Protein AF-A0A897ML67-F1 (afdb_monomer_lite)

Radius of gyration: 12.17 Å; chains: 1; bounding box: 30×20×31 Å

Sequence (71 aa):
MMVNSGIYEWKRTRGHHAILRWEPPEDHDAEARTVPVPLHDEISEGTLKDIADQAGANDYQKFKAWIDQNR

InterPro domains:
  IPR012933 HicA mRNA interferase family [PF07927] (8-56)
  IPR038570 HicA superfamily [G3DSA:3.30.920.30] (1-63)

Organism: NCBI:txid2784880

Secondary structure (DSSP, 8-state):
--SSS--EEEEEEETTEEEEEEPPPTT-----EEEEEE-SS---HHHHHHHHHHTT-S-HHHHHHHHHHT-

pLDDT: mean 79.19, std 12.22, range [35.66, 89.62]

Structure (mmCIF, N/CA/C/O backbone):
data_AF-A0A897ML67-F1
#
_entry.id   AF-A0A897ML67-F1
#
loop_
_atom_site.group_PDB
_atom_site.id
_atom_site.type_symbol
_atom_site.label_atom_id
_atom_site.label_alt_id
_atom_site.label_comp_id
_atom_site.label_asym_id
_atom_site.label_entity_id
_atom_site.label_seq_id
_atom_site.pdbx_PDB_ins_code
_atom_site.Cartn_x
_atom_site.Cartn_y
_atom_site.Cartn_z
_atom_site.occupancy
_atom_site.B_iso_or_equiv
_atom_site.auth_seq_id
_atom_site.auth_comp_id
_atom_site.auth_asym_id
_atom_site.auth_atom_id
_atom_site.pdbx_PDB_model_num
ATOM 1 N N . MET A 1 1 ? 0.774 -4.059 -14.357 1.00 45.66 1 MET A N 1
ATOM 2 C CA . MET A 1 1 ? 0.829 -3.565 -12.964 1.00 45.66 1 MET A CA 1
ATOM 3 C C . MET A 1 1 ? -0.268 -4.235 -12.147 1.00 45.66 1 MET A C 1
ATOM 5 O O . MET A 1 1 ? -1.383 -4.343 -12.640 1.00 45.66 1 MET A O 1
ATOM 9 N N . MET A 1 2 ? 0.152 -4.749 -10.983 1.00 49.16 2 MET A N 1
ATOM 10 C CA . MET A 1 2 ? -0.515 -5.536 -9.931 1.00 49.16 2 MET A CA 1
ATOM 11 C C . MET A 1 2 ? -1.790 -6.314 -10.248 1.00 49.16 2 MET A C 1
ATOM 13 O O . MET A 1 2 ? -2.891 -5.821 -10.048 1.00 49.16 2 MET A O 1
ATOM 17 N N . VAL A 1 3 ? -1.600 -7.597 -10.557 1.00 36.59 3 VAL A N 1
ATOM 18 C CA . VAL A 1 3 ? -2.373 -8.680 -9.940 1.00 36.59 3 VAL A CA 1
ATOM 19 C C . VAL A 1 3 ? -1.462 -9.918 -9.926 1.00 36.59 3 VAL A C 1
ATOM 21 O O . VAL A 1 3 ? -0.891 -10.233 -10.968 1.00 36.59 3 VAL A O 1
ATOM 24 N N . ASN A 1 4 ? -1.358 -10.619 -8.788 1.00 35.66 4 ASN A N 1
ATOM 25 C CA . ASN A 1 4 ? -0.902 -12.022 -8.675 1.00 35.66 4 ASN A CA 1
ATOM 26 C C . ASN A 1 4 ? 0.567 -12.384 -8.319 1.00 35.66 4 ASN A C 1
ATOM 28 O O . ASN A 1 4 ? 1.094 -13.362 -8.842 1.00 35.66 4 ASN A O 1
ATOM 32 N N . SER A 1 5 ? 1.236 -11.717 -7.375 1.00 41.50 5 SER A N 1
ATOM 33 C CA . SER A 1 5 ? 2.444 -12.319 -6.770 1.00 41.50 5 SER A CA 1
ATOM 34 C C . SER A 1 5 ? 2.635 -11.885 -5.320 1.00 41.50 5 SER A C 1
ATOM 36 O O . SER A 1 5 ? 2.106 -10.859 -4.904 1.00 41.50 5 SER A O 1
ATOM 38 N N . GLY A 1 6 ? 3.362 -12.663 -4.518 1.00 52.47 6 GLY A N 1
ATOM 39 C CA . GLY A 1 6 ? 3.763 -12.314 -3.148 1.00 52.47 6 GLY A CA 1
ATOM 40 C C . GLY A 1 6 ? 4.762 -11.152 -3.094 1.00 52.47 6 GLY A C 1
ATOM 41 O O . GLY A 1 6 ? 5.846 -11.296 -2.549 1.00 52.47 6 GLY A O 1
ATOM 42 N N . ILE A 1 7 ? 4.421 -10.027 -3.722 1.00 65.25 7 ILE A N 1
ATOM 43 C CA . ILE A 1 7 ? 5.296 -8.876 -3.942 1.00 65.25 7 ILE A CA 1
ATOM 44 C C . ILE A 1 7 ? 5.395 -7.959 -2.726 1.00 65.25 7 ILE A C 1
ATOM 46 O O . ILE A 1 7 ? 6.448 -7.374 -2.493 1.00 65.25 7 ILE A O 1
ATOM 50 N N . TYR A 1 8 ? 4.334 -7.833 -1.931 1.00 73.12 8 TYR A N 1
ATOM 51 C CA . TYR A 1 8 ? 4.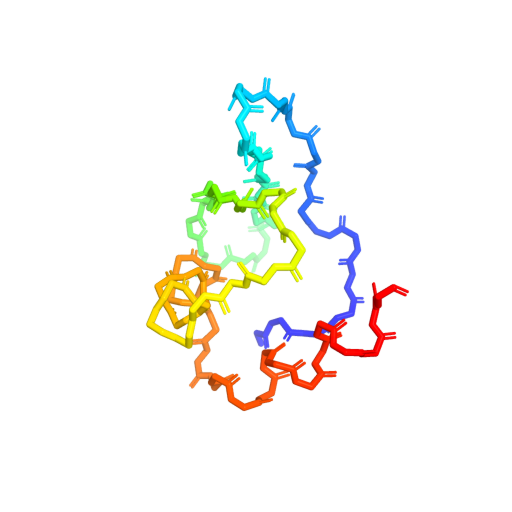402 -7.047 -0.704 1.00 73.12 8 TYR A CA 1
ATOM 52 C C . TYR A 1 8 ? 4.819 -7.932 0.466 1.00 73.12 8 TYR A C 1
ATOM 54 O O . TYR A 1 8 ? 4.104 -8.852 0.855 1.00 73.12 8 TYR A O 1
ATOM 62 N N . GLU A 1 9 ? 5.966 -7.614 1.054 1.00 80.06 9 GLU A N 1
ATOM 63 C CA . GLU A 1 9 ? 6.430 -8.214 2.294 1.00 80.06 9 GLU A CA 1
ATOM 64 C C . GLU A 1 9 ? 5.812 -7.479 3.490 1.00 80.06 9 GLU A C 1
ATOM 66 O O . GLU A 1 9 ? 5.820 -6.243 3.565 1.00 80.06 9 GLU A O 1
ATOM 71 N N . TRP A 1 10 ? 5.311 -8.240 4.462 1.00 82.00 10 TRP A N 1
ATOM 72 C CA . TRP A 1 10 ? 4.893 -7.700 5.750 1.00 82.00 10 TRP A CA 1
ATOM 73 C C . TRP A 1 10 ? 6.117 -7.274 6.559 1.00 82.00 10 TRP A C 1
ATOM 75 O O . TRP A 1 10 ? 6.856 -8.113 7.070 1.00 82.00 10 TRP A O 1
ATOM 85 N N . LYS A 1 11 ? 6.326 -5.966 6.728 1.00 87.75 11 LYS A N 1
ATOM 86 C CA . LYS A 1 11 ? 7.488 -5.470 7.478 1.00 87.75 11 LYS A CA 1
ATOM 87 C C . LYS A 1 11 ? 7.236 -5.417 8.974 1.00 87.75 11 LYS A C 1
ATOM 89 O O . LYS A 1 11 ? 8.098 -5.808 9.754 1.00 87.75 11 LYS A O 1
ATOM 94 N N . ARG A 1 12 ? 6.096 -4.866 9.393 1.00 82.94 12 ARG A N 1
ATOM 95 C CA . ARG A 1 12 ? 5.728 -4.727 10.812 1.00 82.94 12 ARG A CA 1
ATOM 96 C C . ARG A 1 12 ? 4.300 -4.236 10.976 1.00 82.94 12 ARG A C 1
ATOM 98 O O . ARG A 1 12 ? 3.772 -3.565 10.097 1.00 82.94 12 ARG A O 1
ATOM 105 N N . THR A 1 13 ? 3.763 -4.429 12.172 1.00 87.19 13 THR A N 1
ATOM 106 C CA . THR A 1 13 ? 2.536 -3.773 12.634 1.00 87.19 13 THR A CA 1
ATOM 107 C C . THR A 1 13 ? 2.884 -2.643 13.589 1.00 87.19 13 THR A C 1
ATOM 109 O O . THR A 1 13 ? 3.752 -2.797 14.450 1.00 87.19 13 THR A O 1
ATOM 112 N N . ARG A 1 14 ? 2.214 -1.498 13.459 1.00 80.88 14 ARG A N 1
ATOM 113 C CA . ARG A 1 14 ? 2.260 -0.403 14.433 1.00 80.88 14 ARG A CA 1
ATOM 114 C C . ARG A 1 14 ? 0.841 0.050 14.754 1.00 80.88 14 ARG A C 1
ATOM 116 O O . ARG A 1 14 ? 0.154 0.591 13.893 1.00 80.88 14 ARG A O 1
ATOM 123 N N . GLY A 1 15 ? 0.419 -0.162 16.002 1.00 84.88 15 GLY A N 1
ATOM 124 C CA . GLY A 1 15 ? -0.960 0.097 16.417 1.00 84.88 15 GLY A CA 1
ATOM 125 C C . GLY A 1 15 ? -1.934 -0.689 15.540 1.00 84.88 15 GLY A C 1
ATOM 126 O O . GLY A 1 15 ? -1.795 -1.900 15.400 1.00 84.88 15 GLY A O 1
ATOM 127 N N . HIS A 1 16 ? -2.860 0.017 14.899 1.00 84.19 16 HIS A N 1
ATOM 128 C CA . HIS A 1 16 ? -3.865 -0.570 14.010 1.00 84.19 16 HIS A CA 1
ATOM 129 C C . HIS A 1 16 ? -3.469 -0.576 12.530 1.00 84.19 16 HIS A C 1
ATOM 131 O O . HIS A 1 16 ? -4.339 -0.686 11.678 1.00 84.19 16 HIS A O 1
ATOM 137 N N . HIS A 1 17 ? -2.185 -0.428 12.201 1.00 83.50 17 HIS A N 1
ATOM 138 C CA . HIS A 1 17 ? -1.725 -0.447 10.813 1.00 83.50 17 HIS A CA 1
ATOM 139 C C . HIS A 1 17 ? -0.650 -1.511 10.598 1.00 83.50 17 HIS A C 1
ATOM 141 O O . HIS A 1 17 ? 0.332 -1.575 11.344 1.00 83.50 17 HIS A O 1
ATOM 147 N N . ALA A 1 18 ? -0.806 -2.306 9.544 1.00 85.06 18 ALA A N 1
ATOM 148 C CA . ALA A 1 18 ? 0.259 -3.109 8.964 1.00 85.06 18 ALA A CA 1
ATOM 149 C C . ALA A 1 18 ? 1.057 -2.265 7.971 1.00 85.06 18 ALA A C 1
ATOM 151 O O . ALA A 1 18 ? 0.500 -1.464 7.229 1.00 85.06 18 ALA A O 1
ATOM 152 N N . ILE A 1 19 ? 2.373 -2.433 7.957 1.00 85.94 19 ILE A N 1
ATOM 153 C CA . ILE A 1 19 ? 3.258 -1.793 6.990 1.00 85.94 19 ILE A CA 1
ATOM 154 C C . ILE A 1 19 ? 3.692 -2.854 5.989 1.00 85.94 19 ILE A C 1
ATOM 156 O O . ILE A 1 19 ? 4.459 -3.759 6.332 1.00 85.94 19 ILE A O 1
ATOM 160 N N . LEU A 1 20 ? 3.205 -2.718 4.761 1.00 86.75 20 LEU A N 1
ATOM 161 C CA . LEU A 1 20 ? 3.574 -3.553 3.630 1.00 86.75 20 LEU A CA 1
ATOM 162 C C . LEU A 1 20 ? 4.648 -2.852 2.807 1.00 86.75 20 LEU A C 1
ATOM 164 O O . LEU A 1 20 ? 4.583 -1.639 2.604 1.00 86.75 20 LEU A O 1
ATOM 168 N N . ARG A 1 21 ? 5.639 -3.599 2.325 1.00 86.50 21 ARG A N 1
ATOM 169 C CA . ARG A 1 21 ? 6.683 -3.052 1.458 1.00 86.50 21 ARG A CA 1
ATOM 170 C C . ARG A 1 21 ? 6.867 -3.912 0.225 1.00 86.50 21 ARG A C 1
ATOM 172 O O . ARG A 1 21 ? 7.038 -5.118 0.349 1.00 86.50 21 ARG A O 1
ATOM 179 N N . TRP A 1 22 ? 6.870 -3.273 -0.934 1.00 85.81 22 TRP A N 1
ATOM 180 C CA . TRP A 1 22 ? 7.225 -3.893 -2.199 1.00 85.81 22 TRP A CA 1
ATOM 181 C C . TRP A 1 22 ? 8.560 -3.347 -2.684 1.00 85.81 22 TRP A C 1
ATOM 183 O O . TRP A 1 22 ? 8.723 -2.132 -2.820 1.00 85.81 22 TRP A O 1
ATOM 193 N N . GLU A 1 23 ? 9.483 -4.266 -2.956 1.00 84.81 23 GLU A N 1
ATOM 194 C CA . GLU A 1 23 ? 10.702 -3.982 -3.702 1.00 84.81 23 GLU A CA 1
ATOM 195 C C . GLU A 1 23 ? 10.481 -4.390 -5.169 1.00 84.81 23 GLU A C 1
ATOM 197 O O . GLU A 1 23 ? 10.106 -5.541 -5.430 1.00 84.81 23 GLU A O 1
ATOM 202 N N . PRO A 1 24 ? 10.681 -3.477 -6.131 1.00 81.81 24 PRO A N 1
ATOM 203 C CA . PRO A 1 24 ? 10.644 -3.812 -7.545 1.00 81.81 24 PRO A CA 1
ATOM 204 C C . PRO A 1 24 ? 11.801 -4.764 -7.893 1.00 81.81 24 PRO A C 1
ATOM 206 O O . PRO A 1 24 ? 12.912 -4.579 -7.391 1.00 81.81 24 PRO A O 1
ATOM 209 N N . PRO A 1 25 ? 11.569 -5.775 -8.749 1.00 80.88 25 PRO A N 1
ATOM 210 C CA . PRO A 1 25 ? 12.649 -6.524 -9.389 1.00 80.88 25 PRO A CA 1
ATOM 211 C C . PRO A 1 25 ? 13.606 -5.599 -10.155 1.00 80.88 25 PRO A C 1
ATOM 213 O O . PRO A 1 25 ? 13.196 -4.532 -10.606 1.00 80.88 25 PRO A O 1
ATOM 216 N N . GLU A 1 26 ? 14.860 -6.015 -10.346 1.00 81.56 26 GLU A N 1
ATOM 217 C CA . GLU A 1 26 ? 15.883 -5.201 -11.033 1.00 81.56 26 GLU A CA 1
ATOM 218 C C . GLU A 1 26 ? 15.489 -4.815 -12.472 1.00 81.56 26 GLU A C 1
ATOM 220 O O . GLU A 1 26 ? 15.937 -3.794 -12.987 1.00 81.56 26 GLU A O 1
ATOM 225 N N . ASP A 1 27 ? 14.639 -5.613 -13.121 1.00 82.50 27 ASP A N 1
ATOM 226 C CA . ASP A 1 27 ? 14.123 -5.391 -14.473 1.00 82.50 27 ASP A CA 1
ATOM 227 C C . ASP A 1 27 ? 12.879 -4.481 -14.533 1.00 82.50 27 ASP A C 1
ATOM 229 O O . ASP A 1 27 ? 12.378 -4.185 -15.620 1.00 82.50 27 ASP A O 1
ATOM 233 N N . HIS A 1 28 ? 12.376 -4.011 -13.388 1.00 76.62 28 HIS A N 1
ATOM 234 C CA . HIS A 1 28 ? 11.250 -3.083 -13.310 1.00 76.62 28 HIS A CA 1
ATOM 235 C C . HIS A 1 28 ? 11.718 -1.631 -13.125 1.00 76.62 28 HIS A C 1
ATOM 237 O O . HIS A 1 28 ? 12.351 -1.291 -12.130 1.00 76.62 28 HIS A O 1
ATOM 243 N N . ASP A 1 29 ? 11.290 -0.742 -14.025 1.00 80.12 29 ASP A N 1
ATOM 244 C CA . ASP A 1 29 ? 11.451 0.714 -13.890 1.00 80.12 29 ASP A CA 1
ATOM 245 C C . ASP A 1 29 ? 10.365 1.299 -12.966 1.00 80.12 29 ASP A C 1
ATOM 247 O O . ASP A 1 29 ? 9.389 1.919 -13.395 1.00 80.12 29 ASP A O 1
ATOM 251 N N . ALA A 1 30 ? 10.456 0.979 -11.678 1.00 80.69 30 ALA A N 1
ATOM 252 C CA . ALA A 1 30 ? 9.563 1.484 -10.644 1.00 80.69 30 ALA A CA 1
ATOM 253 C C . ALA A 1 30 ? 10.339 1.715 -9.346 1.00 80.69 30 ALA A C 1
ATOM 255 O O . ALA A 1 30 ? 11.337 1.05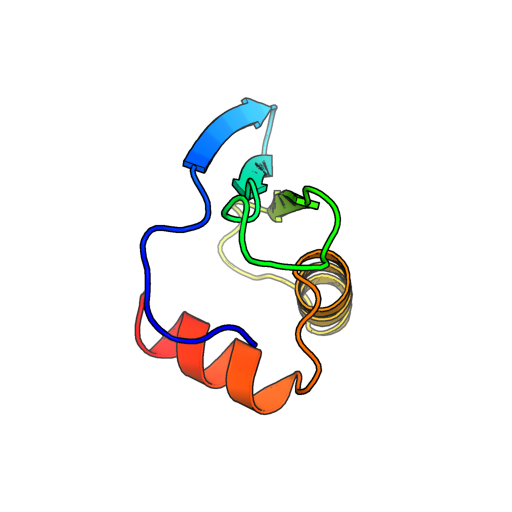4 -9.088 1.00 80.69 30 ALA A O 1
ATOM 256 N N . GLU A 1 31 ? 9.859 2.625 -8.501 1.00 83.94 31 GLU A N 1
ATOM 257 C CA . GLU A 1 31 ? 10.414 2.828 -7.162 1.00 83.94 31 GLU A CA 1
ATOM 258 C C . GLU A 1 31 ? 9.799 1.859 -6.143 1.00 83.94 31 GLU A C 1
ATOM 260 O O . GLU A 1 31 ? 8.651 1.420 -6.285 1.00 83.94 31 GLU A O 1
ATOM 265 N N . ALA A 1 32 ? 10.555 1.559 -5.083 1.00 86.56 32 ALA A N 1
ATOM 266 C CA . ALA A 1 32 ? 10.060 0.807 -3.935 1.00 86.56 32 ALA A CA 1
ATOM 267 C C . ALA A 1 32 ? 8.860 1.502 -3.282 1.00 86.56 32 ALA A C 1
ATOM 269 O O . ALA A 1 32 ? 8.821 2.726 -3.140 1.00 86.56 32 ALA A O 1
ATOM 270 N N . ARG A 1 33 ? 7.883 0.708 -2.837 1.00 86.81 33 ARG A N 1
ATOM 271 C CA . ARG A 1 33 ? 6.627 1.218 -2.269 1.00 86.81 33 ARG A CA 1
ATOM 272 C C . ARG A 1 33 ? 6.451 0.738 -0.845 1.00 86.81 33 ARG A C 1
ATOM 274 O O . ARG A 1 33 ? 6.613 -0.444 -0.555 1.00 86.81 33 ARG A O 1
ATOM 281 N N . THR A 1 34 ? 6.089 1.657 0.043 1.00 87.25 34 THR A N 1
ATOM 282 C CA . THR A 1 34 ? 5.681 1.344 1.417 1.00 87.25 34 THR A CA 1
ATOM 283 C C . THR A 1 34 ? 4.232 1.758 1.593 1.00 87.25 34 THR A C 1
ATOM 285 O O . THR A 1 34 ? 3.911 2.932 1.448 1.00 87.25 34 THR A O 1
ATOM 288 N N . VAL A 1 35 ? 3.374 0.794 1.914 1.00 86.12 35 VAL A N 1
ATOM 289 C CA . VAL A 1 35 ? 1.925 0.973 1.989 1.00 86.12 35 VAL A CA 1
ATOM 290 C C . VAL A 1 35 ? 1.455 0.645 3.410 1.00 86.12 35 VAL A C 1
ATOM 292 O O . VAL A 1 35 ? 1.557 -0.509 3.840 1.00 86.12 35 VAL A O 1
ATOM 295 N N . PRO A 1 36 ? 0.971 1.634 4.178 1.00 82.56 36 PRO A N 1
ATOM 296 C CA . PRO A 1 36 ? 0.290 1.394 5.436 1.00 82.56 36 PRO A CA 1
ATOM 297 C C . PRO A 1 36 ? -1.141 0.909 5.171 1.00 82.56 36 PRO A C 1
ATOM 299 O O . PRO A 1 36 ? -1.912 1.558 4.471 1.00 82.56 36 PRO A O 1
ATOM 302 N N . VAL A 1 37 ? -1.508 -0.222 5.765 1.00 83.19 37 VAL A N 1
ATOM 303 C CA . VAL A 1 37 ? -2.834 -0.834 5.642 1.00 83.19 37 VAL A CA 1
ATOM 304 C C . VAL A 1 37 ? -3.501 -0.860 7.019 1.00 83.19 37 VAL A C 1
ATOM 306 O O . VAL A 1 37 ? -2.950 -1.477 7.935 1.00 83.19 37 VAL A O 1
ATOM 309 N N . PRO A 1 38 ? -4.658 -0.202 7.206 1.00 83.31 38 PRO A N 1
ATOM 310 C CA . PRO A 1 38 ? -5.438 -0.302 8.434 1.00 83.31 38 PRO A CA 1
ATOM 311 C C . PRO A 1 38 ? -5.896 -1.747 8.678 1.00 83.31 38 PRO A C 1
ATOM 313 O O . PRO A 1 38 ? -6.323 -2.432 7.756 1.00 83.31 38 PRO A O 1
ATOM 316 N N . LEU A 1 39 ? -5.848 -2.191 9.931 1.00 80.00 39 LEU A N 1
ATOM 317 C CA . LEU A 1 39 ? -6.253 -3.524 10.394 1.00 80.00 39 LEU A CA 1
ATOM 318 C C . LEU A 1 39 ? -7.652 -3.523 11.034 1.00 80.00 39 LEU A C 1
ATOM 320 O O . LEU A 1 39 ? -7.925 -4.320 11.927 1.00 80.00 39 LEU A O 1
ATOM 324 N N . HIS A 1 40 ? -8.517 -2.591 10.638 1.00 79.94 40 HIS A N 1
ATOM 325 C CA . HIS A 1 40 ? -9.893 -2.519 11.131 1.00 79.94 40 HIS A CA 1
ATOM 326 C C . HIS A 1 40 ? -10.849 -3.295 10.217 1.00 79.94 40 HIS A C 1
ATOM 328 O O . HIS A 1 40 ? -10.593 -3.418 9.020 1.00 79.94 40 HIS A O 1
ATOM 334 N N . ASP A 1 41 ? -11.957 -3.786 10.784 1.00 69.69 41 ASP A N 1
ATOM 335 C CA . ASP A 1 41 ? -12.961 -4.589 10.068 1.00 69.69 41 ASP A CA 1
ATOM 3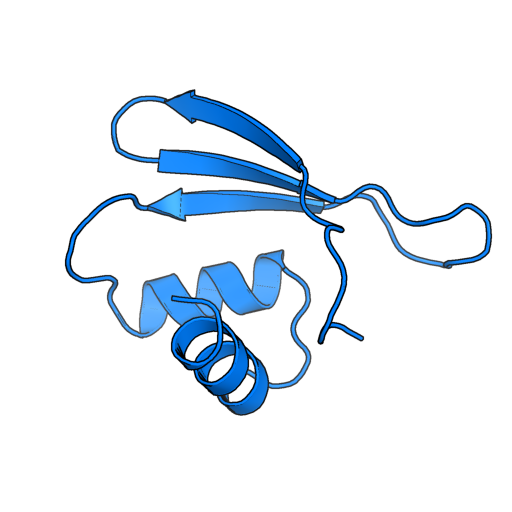36 C C . ASP A 1 41 ? -13.593 -3.854 8.873 1.00 69.69 41 ASP A C 1
ATOM 338 O O . ASP A 1 41 ? -13.962 -4.486 7.881 1.00 69.69 41 ASP A O 1
ATOM 342 N N . GLU A 1 42 ? -13.673 -2.521 8.938 1.00 78.69 42 GLU A N 1
ATOM 343 C CA . GLU A 1 42 ? -14.174 -1.672 7.860 1.00 78.69 42 GLU A CA 1
ATOM 344 C C . GLU A 1 42 ? -13.160 -0.574 7.513 1.00 78.69 42 GLU A C 1
ATOM 346 O O . GLU A 1 42 ? -12.675 0.162 8.375 1.00 78.69 42 GLU A O 1
ATOM 351 N N . ILE A 1 43 ? -12.841 -0.465 6.223 1.00 82.12 43 ILE A N 1
ATOM 352 C CA . ILE A 1 43 ? -11.998 0.589 5.659 1.00 82.12 43 ILE A CA 1
ATOM 353 C C . ILE A 1 43 ? -12.900 1.470 4.801 1.00 82.12 43 ILE A C 1
ATOM 355 O O . ILE A 1 43 ? -13.608 0.971 3.925 1.00 82.12 43 ILE A O 1
ATOM 359 N N . SER A 1 44 ? -12.868 2.784 5.037 1.00 86.38 44 SER A N 1
ATOM 360 C CA . SER A 1 44 ? -13.640 3.728 4.226 1.00 86.38 44 SER A CA 1
ATOM 361 C C . SER A 1 44 ? -13.217 3.663 2.754 1.00 86.38 44 SER A C 1
ATOM 363 O O . SER A 1 44 ? -12.050 3.413 2.444 1.00 86.38 44 SER A O 1
ATOM 365 N N . GLU A 1 45 ? -14.137 3.937 1.825 1.00 88.19 45 GLU A N 1
ATOM 366 C CA . GLU A 1 45 ? -13.811 3.909 0.392 1.00 88.19 45 GLU A CA 1
ATOM 367 C C . GLU A 1 45 ? -12.679 4.890 0.039 1.00 88.19 45 GLU A C 1
ATOM 369 O O . GLU A 1 45 ? -11.823 4.567 -0.783 1.00 88.19 45 GLU A O 1
ATOM 374 N N . GLY A 1 46 ? -12.639 6.054 0.698 1.00 89.50 46 GLY A N 1
ATOM 375 C CA . GLY A 1 46 ? -11.569 7.042 0.536 1.00 89.50 46 GLY A CA 1
ATOM 376 C C . GLY A 1 46 ? -10.213 6.492 0.969 1.00 89.50 46 GLY A C 1
ATOM 377 O O . GLY A 1 46 ? -9.274 6.490 0.184 1.00 89.50 46 GLY A O 1
ATOM 378 N N . THR A 1 47 ? -10.139 5.902 2.163 1.00 87.75 47 THR A N 1
ATOM 379 C CA . THR A 1 47 ? -8.909 5.259 2.651 1.00 87.75 47 THR A CA 1
ATOM 380 C C . THR A 1 47 ? -8.465 4.120 1.736 1.00 87.75 47 THR A C 1
ATOM 382 O O . THR A 1 47 ? -7.276 3.954 1.479 1.00 87.75 47 THR A O 1
ATOM 385 N N . LEU A 1 48 ? -9.407 3.338 1.205 1.00 86.94 4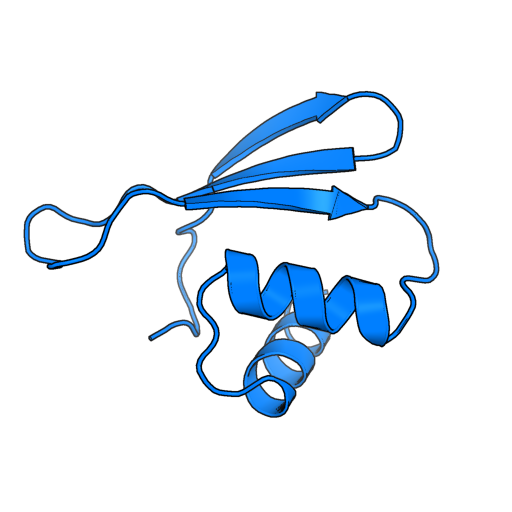8 LEU A N 1
ATOM 386 C CA . LEU A 1 48 ? -9.079 2.256 0.284 1.00 86.94 48 LEU A CA 1
ATOM 387 C C . LEU A 1 48 ? -8.535 2.780 -1.055 1.00 86.94 48 LEU A C 1
ATOM 389 O O . LEU A 1 48 ? -7.664 2.138 -1.637 1.00 86.94 48 LEU A O 1
ATOM 393 N N . LYS A 1 49 ? -9.022 3.932 -1.539 1.00 88.50 49 LYS A N 1
ATOM 394 C CA . LYS A 1 49 ? -8.461 4.620 -2.718 1.00 88.50 49 LYS A CA 1
ATOM 395 C C . LYS A 1 49 ? -7.049 5.120 -2.446 1.00 88.50 49 LYS A C 1
ATOM 397 O O . LYS A 1 49 ? -6.159 4.810 -3.226 1.00 88.50 49 LYS A O 1
ATOM 402 N N . ASP A 1 50 ? -6.822 5.760 -1.302 1.00 89.62 50 ASP A N 1
ATOM 403 C CA . ASP A 1 50 ? -5.490 6.245 -0.921 1.00 89.62 50 ASP A CA 1
ATOM 404 C C . ASP A 1 50 ? -4.464 5.102 -0.848 1.00 89.62 50 ASP A C 1
ATOM 406 O O . ASP A 1 50 ? -3.305 5.263 -1.232 1.00 89.62 50 ASP A O 1
ATOM 410 N N . ILE A 1 51 ? -4.881 3.928 -0.362 1.00 86.56 51 ILE A N 1
ATOM 411 C CA . ILE A 1 51 ? -4.052 2.715 -0.340 1.00 86.56 51 ILE A CA 1
ATOM 412 C C . ILE A 1 51 ? -3.789 2.212 -1.761 1.00 86.56 51 ILE A C 1
ATOM 414 O O . ILE A 1 51 ? -2.663 1.819 -2.063 1.00 86.56 51 ILE A O 1
ATOM 418 N N . ALA A 1 52 ? -4.802 2.216 -2.631 1.00 86.56 52 ALA A N 1
ATOM 419 C CA . ALA A 1 52 ? -4.657 1.800 -4.022 1.00 86.56 52 ALA A CA 1
ATOM 420 C C . ALA A 1 52 ? -3.638 2.684 -4.756 1.00 86.56 52 ALA A C 1
ATOM 422 O O . ALA A 1 52 ? -2.747 2.161 -5.424 1.00 86.56 52 ALA A O 1
ATOM 423 N N . ASP A 1 53 ? -3.703 3.999 -4.557 1.00 86.69 53 ASP A N 1
ATOM 424 C CA . ASP A 1 53 ? -2.768 4.958 -5.147 1.00 86.69 53 ASP A CA 1
ATOM 425 C C . ASP A 1 53 ? -1.341 4.751 -4.618 1.00 86.69 53 ASP A C 1
ATOM 427 O O . ASP A 1 53 ? -0.389 4.695 -5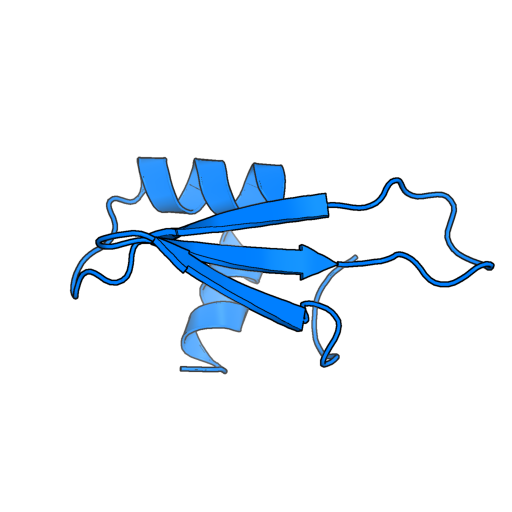.395 1.00 86.69 53 ASP A O 1
ATOM 431 N N . GLN A 1 54 ? -1.176 4.530 -3.309 1.00 85.31 54 GLN A N 1
ATOM 432 C CA . GLN A 1 54 ? 0.128 4.216 -2.702 1.00 85.31 54 GLN A CA 1
ATOM 433 C C . GLN A 1 54 ? 0.694 2.870 -3.171 1.00 85.31 54 GLN A C 1
ATOM 435 O O . GLN A 1 54 ? 1.905 2.721 -3.347 1.00 85.31 54 GLN A O 1
ATOM 440 N N . ALA A 1 55 ? -0.175 1.891 -3.415 1.00 82.88 55 ALA A N 1
ATOM 441 C CA . ALA A 1 55 ? 0.189 0.625 -4.040 1.00 82.88 55 ALA A CA 1
ATOM 442 C C . ALA A 1 55 ? 0.473 0.778 -5.547 1.00 82.88 55 ALA A C 1
ATOM 444 O O . ALA A 1 55 ? 0.967 -0.162 -6.176 1.00 82.88 55 ALA A O 1
ATOM 445 N N . GLY A 1 56 ? 0.195 1.956 -6.119 1.00 82.75 56 GLY A N 1
ATOM 446 C CA . GLY A 1 56 ? 0.264 2.312 -7.535 1.00 82.75 56 GLY A CA 1
ATOM 447 C C . GLY A 1 56 ? -0.639 1.451 -8.408 1.00 82.75 56 GLY A C 1
ATOM 448 O O . GLY A 1 56 ? -0.225 0.957 -9.462 1.00 82.75 56 GLY A O 1
ATOM 449 N N . ALA A 1 57 ? -1.865 1.242 -7.936 1.00 84.19 57 ALA A N 1
ATOM 450 C CA . ALA A 1 57 ? -2.949 0.708 -8.729 1.00 84.19 57 ALA A CA 1
ATOM 451 C C . ALA A 1 57 ? -3.411 1.767 -9.736 1.00 84.19 57 ALA A C 1
ATOM 453 O O . ALA A 1 57 ? -3.901 2.826 -9.370 1.00 84.19 57 ALA A O 1
ATOM 454 N N . ASN A 1 58 ? -3.317 1.448 -11.025 1.00 81.75 58 ASN A N 1
ATOM 455 C CA . ASN A 1 58 ? -3.834 2.326 -12.082 1.00 81.75 58 ASN A CA 1
ATOM 456 C C . ASN A 1 58 ? -5.356 2.193 -12.275 1.00 81.75 58 ASN A C 1
ATOM 458 O O . ASN A 1 58 ? -5.949 2.927 -13.058 1.00 81.75 58 ASN A O 1
ATOM 462 N N . ASP A 1 59 ? -5.977 1.209 -11.618 1.00 85.44 59 ASP A N 1
ATOM 463 C CA . ASP A 1 59 ? -7.408 0.928 -11.686 1.00 85.44 59 ASP A CA 1
ATOM 464 C C . ASP A 1 59 ? -7.901 0.478 -10.307 1.00 85.44 59 ASP A C 1
ATOM 466 O O . ASP A 1 59 ? -7.632 -0.638 -9.848 1.00 85.44 59 ASP A O 1
ATOM 470 N N . TYR A 1 60 ? -8.638 1.372 -9.653 1.00 85.19 60 TYR A N 1
ATOM 471 C CA . TYR A 1 60 ? -9.180 1.147 -8.321 1.00 85.19 60 TYR A CA 1
ATOM 472 C C . TYR A 1 60 ? -10.168 -0.028 -8.263 1.00 85.19 60 TYR A C 1
ATOM 474 O O . TYR A 1 60 ? -10.187 -0.770 -7.283 1.00 85.19 60 TYR A O 1
ATOM 482 N N . GLN A 1 61 ? -10.974 -0.246 -9.307 1.00 86.25 61 GLN A N 1
ATOM 483 C CA . GLN A 1 61 ? -11.955 -1.336 -9.302 1.00 86.25 61 GLN A CA 1
ATOM 484 C C . GLN A 1 61 ? -11.265 -2.694 -9.420 1.00 86.25 61 GLN A C 1
ATOM 486 O O . GLN A 1 61 ? -11.635 -3.634 -8.717 1.00 86.25 61 GLN A O 1
ATOM 491 N N . LYS A 1 62 ? -10.211 -2.793 -10.241 1.00 83.56 62 LYS A N 1
ATOM 492 C CA . LYS A 1 62 ? -9.377 -4.007 -10.297 1.00 83.56 62 LYS A CA 1
ATOM 493 C C . LYS A 1 62 ? -8.653 -4.264 -8.983 1.00 83.56 62 LYS A C 1
ATOM 495 O O . LYS A 1 62 ? -8.560 -5.414 -8.565 1.00 83.56 62 LYS A O 1
ATOM 500 N N . PHE A 1 63 ? -8.184 -3.208 -8.322 1.00 83.62 63 PHE A N 1
ATOM 501 C CA . P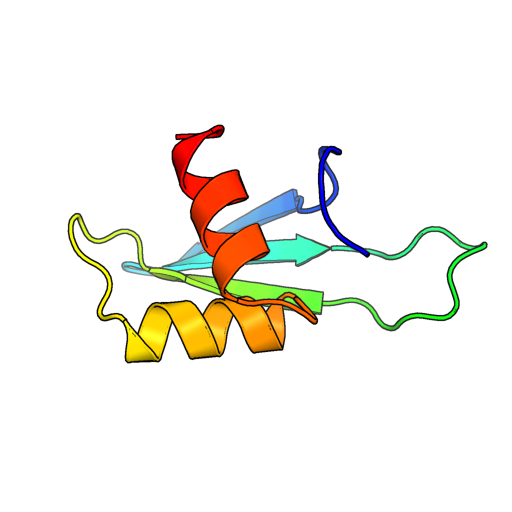HE A 1 63 ? -7.575 -3.315 -7.000 1.00 83.62 63 PHE A CA 1
ATOM 502 C C . PHE A 1 63 ? -8.561 -3.859 -5.956 1.00 83.62 63 PHE A C 1
ATOM 504 O O . PHE A 1 63 ? -8.237 -4.817 -5.258 1.00 83.62 63 PHE A O 1
ATOM 511 N N . LYS A 1 64 ? -9.793 -3.330 -5.909 1.00 84.44 64 LYS A N 1
ATOM 512 C CA . LYS A 1 64 ? -10.856 -3.867 -5.042 1.00 84.44 64 LYS A CA 1
ATOM 513 C C . LYS A 1 64 ? -11.155 -5.334 -5.335 1.00 84.44 64 LYS A C 1
ATOM 515 O O . LYS A 1 64 ? -11.134 -6.151 -4.423 1.00 84.44 64 LYS A O 1
ATOM 520 N N . ALA A 1 65 ? -11.372 -5.672 -6.606 1.00 83.31 65 ALA A N 1
ATOM 521 C CA . ALA A 1 65 ? -11.667 -7.042 -7.009 1.00 83.31 65 ALA A CA 1
ATOM 522 C C . ALA A 1 65 ? -10.540 -8.013 -6.626 1.00 83.31 65 ALA A C 1
ATOM 524 O O . ALA A 1 65 ? -10.813 -9.165 -6.299 1.00 83.31 65 ALA A O 1
ATOM 525 N N . TRP A 1 66 ? -9.281 -7.566 -6.662 1.00 79.69 66 TRP A N 1
ATOM 526 C CA . TRP A 1 66 ? -8.144 -8.359 -6.207 1.00 79.69 66 TRP A CA 1
ATOM 527 C C . TRP A 1 66 ? -8.161 -8.587 -4.691 1.00 79.69 66 TRP A C 1
ATOM 529 O O . TRP A 1 66 ? -7.974 -9.727 -4.273 1.00 79.69 66 TRP A O 1
ATOM 539 N N . ILE A 1 67 ? -8.428 -7.554 -3.882 1.00 76.94 67 ILE A N 1
ATOM 540 C CA . ILE A 1 67 ? -8.554 -7.702 -2.421 1.00 76.94 67 ILE A CA 1
ATOM 541 C C . ILE A 1 67 ? -9.643 -8.720 -2.079 1.00 76.94 67 ILE A C 1
ATOM 543 O O . ILE A 1 67 ? -9.395 -9.631 -1.297 1.00 76.94 67 ILE A O 1
ATOM 547 N N . ASP A 1 68 ? -10.816 -8.610 -2.705 1.00 77.56 68 ASP A N 1
ATOM 548 C CA . ASP A 1 68 ? -11.936 -9.522 -2.449 1.00 77.56 68 ASP A CA 1
ATOM 549 C C . ASP A 1 68 ? -11.605 -10.977 -2.828 1.00 77.56 68 ASP A C 1
ATOM 551 O O . ASP A 1 68 ? -12.082 -11.909 -2.185 1.00 77.56 68 ASP A O 1
ATOM 555 N N . GLN A 1 69 ? -10.759 -11.186 -3.842 1.00 74.12 69 GLN A N 1
ATOM 556 C CA . GLN A 1 69 ? -10.291 -12.514 -4.261 1.00 74.12 69 GLN A CA 1
ATOM 557 C C . GLN A 1 69 ? -9.180 -13.096 -3.371 1.00 74.12 69 GLN A C 1
ATOM 559 O O . GLN A 1 69 ? -8.936 -14.298 -3.436 1.00 74.12 69 GLN A O 1
ATOM 564 N N . ASN A 1 70 ? -8.486 -12.269 -2.583 1.00 64.25 70 ASN A N 1
ATOM 565 C CA . ASN A 1 70 ? -7.315 -12.653 -1.776 1.00 64.25 70 ASN A CA 1
ATOM 566 C C . ASN A 1 70 ? -7.552 -12.441 -0.269 1.00 64.25 70 ASN A C 1
ATOM 568 O O . ASN A 1 70 ? -6.597 -12.252 0.486 1.00 64.25 70 ASN A O 1
ATOM 572 N N . ARG A 1 71 ? -8.824 -12.418 0.139 1.00 62.75 71 ARG A N 1
ATOM 573 C CA . ARG A 1 71 ? -9.271 -12.176 1.512 1.00 62.75 71 ARG A CA 1
ATOM 574 C C . ARG A 1 71 ? -9.097 -13.393 2.417 1.00 62.75 71 ARG A C 1
ATOM 576 O O . ARG A 1 71 ? -9.270 -14.530 1.925 1.00 62.75 71 ARG A O 1
#

Foldseek 3Di:
DDDDDPQWDFDDDDDQWTWTWGDDDPPDPDHIAIAIDGNDPDDDPVRLVVRCVSVVPPDSVVVVVRVVVVD